Protein AF-A0A3D4F1U9-F1 (afdb_monomer)

Nearest PDB structures (foldseek):
  3fry-assembly1_B  TM=5.208E-01  e=2.451E+00  Archaeoglobus fulgidus

Foldseek 3Di:
DDPVVLCVQLVHPDWDDDPNDTHDDDDPVCVVVSVVSCVVVPPPDDPDDDDDDPPDDDDDDD

Solvent-accessible surface area (backbone atoms only — not comparable to full-atom values): 4421 Å² total; per-residue (Å²): 135,56,71,69,58,52,31,56,75,67,72,46,90,66,70,45,80,57,97,91,42,81,47,72,87,76,57,80,91,45,48,65,64,47,53,54,49,39,48,76,72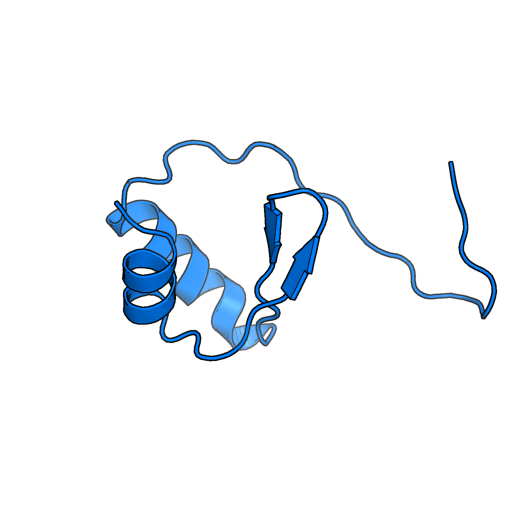,64,58,85,72,86,89,80,89,83,88,85,83,78,87,70,91,72,88,83,84,131

Secondary structure (DSSP, 8-state):
--HHHHHHHTT----EEETTEEE----GGGHHHHHHHHHHTT-------------SSS----

Structure (mmCIF, N/CA/C/O backbone):
data_AF-A0A3D4F1U9-F1
#
_entry.id   AF-A0A3D4F1U9-F1
#
loop_
_atom_site.group_PDB
_atom_site.id
_atom_site.type_symbol
_atom_site.label_atom_id
_atom_site.label_alt_id
_atom_site.label_comp_id
_atom_site.label_asym_id
_atom_site.label_entity_id
_atom_site.label_seq_id
_atom_site.pdbx_PDB_ins_code
_atom_site.Cartn_x
_atom_site.Cartn_y
_atom_site.Cartn_z
_atom_site.occupancy
_atom_site.B_iso_or_equiv
_atom_site.auth_seq_id
_atom_site.auth_comp_id
_atom_site.auth_asym_id
_atom_site.auth_atom_id
_atom_site.pdbx_PDB_model_num
ATOM 1 N N . MET A 1 1 ? -2.119 8.021 14.021 1.00 64.56 1 MET A N 1
ATOM 2 C CA . MET A 1 1 ? -1.401 6.737 14.159 1.00 64.56 1 MET A CA 1
ATOM 3 C C . MET A 1 1 ? 0.008 6.949 13.636 1.00 64.56 1 MET A C 1
ATOM 5 O O . MET A 1 1 ? 0.183 7.838 12.813 1.00 64.56 1 MET A O 1
ATOM 9 N 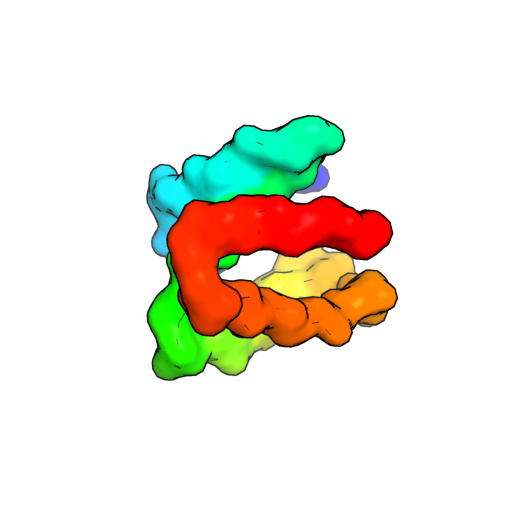N . SER A 1 2 ? 1.006 6.268 14.200 1.00 88.00 2 SER A N 1
ATOM 10 C CA . SER A 1 2 ? 2.391 6.389 13.724 1.00 88.00 2 SER A CA 1
ATOM 11 C C . SER A 1 2 ? 2.593 5.469 12.527 1.00 88.00 2 SER A C 1
ATOM 13 O O . SER A 1 2 ? 2.017 4.380 12.518 1.00 88.00 2 SER A O 1
ATOM 15 N N . ILE A 1 3 ? 3.441 5.851 11.573 1.00 90.12 3 ILE A N 1
ATOM 16 C CA . ILE A 1 3 ? 3.718 5.035 10.383 1.00 90.12 3 ILE A CA 1
ATOM 17 C C . ILE A 1 3 ? 4.214 3.628 10.749 1.00 90.12 3 ILE A C 1
ATOM 19 O O . ILE A 1 3 ? 3.863 2.647 10.102 1.00 90.12 3 ILE A O 1
ATOM 23 N N . GLU A 1 4 ? 4.952 3.487 11.850 1.00 92.25 4 GLU A N 1
ATOM 24 C CA . GLU A 1 4 ? 5.434 2.203 12.365 1.00 92.25 4 GLU A CA 1
ATOM 25 C C . GLU A 1 4 ? 4.288 1.271 12.771 1.00 92.25 4 GLU A C 1
ATOM 27 O O . GLU A 1 4 ? 4.390 0.055 12.608 1.00 92.25 4 GLU A O 1
ATOM 32 N N . THR A 1 5 ? 3.190 1.834 13.285 1.00 94.44 5 THR A N 1
ATOM 33 C CA . THR A 1 5 ? 1.994 1.065 13.660 1.00 94.44 5 THR A CA 1
ATOM 34 C C . THR A 1 5 ? 1.297 0.525 12.417 1.00 94.44 5 THR A C 1
ATOM 36 O O . THR A 1 5 ? 0.927 -0.650 12.380 1.00 94.44 5 THR A O 1
ATOM 39 N N . ASP A 1 6 ? 1.183 1.353 11.380 1.00 95.38 6 ASP A N 1
ATOM 40 C CA . ASP A 1 6 ? 0.544 0.970 10.122 1.00 95.38 6 ASP A CA 1
ATOM 41 C C . ASP A 1 6 ? 1.393 -0.078 9.388 1.00 95.38 6 ASP A C 1
ATOM 43 O O . ASP A 1 6 ? 0.883 -1.122 8.985 1.00 95.38 6 ASP A O 1
ATOM 47 N N . LEU A 1 7 ? 2.715 0.111 9.324 1.00 95.88 7 LEU A N 1
ATOM 48 C CA . LEU A 1 7 ? 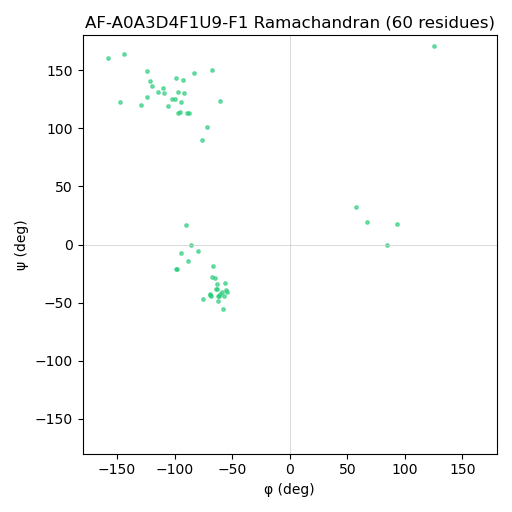3.648 -0.872 8.761 1.00 95.88 7 LEU A CA 1
ATOM 49 C C . LEU A 1 7 ? 3.547 -2.231 9.467 1.00 95.88 7 LEU A C 1
ATOM 51 O O . LEU A 1 7 ? 3.477 -3.268 8.801 1.00 95.88 7 LEU A O 1
ATOM 55 N N . GLN A 1 8 ? 3.474 -2.241 10.802 1.00 95.69 8 GLN A N 1
ATOM 56 C CA . GLN A 1 8 ? 3.267 -3.470 11.567 1.00 95.69 8 GLN A CA 1
ATOM 57 C C . GLN A 1 8 ? 1.924 -4.129 11.224 1.00 95.69 8 GLN A C 1
ATOM 59 O O . GLN A 1 8 ? 1.874 -5.345 11.024 1.00 95.69 8 GLN A O 1
ATOM 64 N N . ALA A 1 9 ? 0.845 -3.349 11.125 1.00 95.44 9 ALA A N 1
ATOM 65 C CA . ALA A 1 9 ? -0.487 -3.853 10.804 1.00 95.44 9 ALA A CA 1
ATOM 66 C C . ALA A 1 9 ? -0.613 -4.387 9.367 1.00 95.44 9 ALA A C 1
ATOM 68 O O . ALA A 1 9 ? -1.419 -5.290 9.135 1.00 95.44 9 ALA A O 1
ATOM 69 N N . LEU A 1 10 ? 0.190 -3.866 8.434 1.00 96.00 10 LEU A N 1
ATOM 70 C CA . LEU A 1 10 ? 0.317 -4.336 7.049 1.00 96.00 10 LEU A CA 1
ATOM 71 C C . LEU A 1 10 ? 1.331 -5.487 6.894 1.00 96.00 10 LEU A C 1
ATOM 73 O O . LEU A 1 10 ? 1.557 -5.974 5.784 1.00 96.00 10 LEU A O 1
ATOM 77 N N . GLY A 1 11 ? 1.978 -5.914 7.985 1.00 95.38 11 GLY A N 1
ATOM 78 C CA . GLY A 1 11 ? 3.006 -6.958 7.967 1.00 95.38 11 GLY A CA 1
ATOM 79 C C . GLY A 1 11 ? 4.294 -6.554 7.237 1.00 95.38 11 GLY A C 1
ATOM 80 O O . GLY A 1 11 ? 5.070 -7.425 6.839 1.00 95.38 11 GLY A O 1
ATOM 81 N N . GLN A 1 12 ? 4.536 -5.254 7.051 1.00 95.19 12 GLN A N 1
ATOM 82 C CA . GLN A 1 12 ? 5.681 -4.723 6.316 1.00 95.19 12 GLN A CA 1
ATOM 83 C C . GLN A 1 12 ? 6.836 -4.391 7.260 1.00 95.19 12 GLN A C 1
ATOM 85 O O . GLN A 1 12 ? 6.708 -3.595 8.185 1.00 95.19 12 GLN A O 1
ATOM 90 N N . LYS A 1 13 ? 8.001 -4.998 7.010 1.00 90.25 13 LYS A N 1
ATOM 91 C CA . LYS A 1 13 ? 9.241 -4.731 7.770 1.00 90.25 13 LYS A CA 1
ATOM 92 C C . LYS A 1 13 ? 10.188 -3.765 7.065 1.00 90.25 13 LYS A C 1
ATOM 94 O O . LYS A 1 13 ? 11.084 -3.220 7.698 1.00 90.25 13 LYS A O 1
ATOM 99 N N . LYS A 1 14 ? 10.038 -3.614 5.748 1.00 92.50 14 LYS A N 1
ATOM 100 C CA . LYS A 1 14 ? 10.874 -2.758 4.908 1.00 92.50 14 LYS A CA 1
ATOM 101 C C . LYS A 1 14 ? 9.992 -1.713 4.249 1.00 92.50 14 LYS A C 1
ATOM 103 O O . LYS A 1 14 ? 8.924 -2.045 3.746 1.00 92.50 14 LYS A O 1
ATOM 108 N N . HIS A 1 15 ? 10.481 -0.488 4.236 1.00 95.44 15 HIS A N 1
ATOM 109 C CA . HIS A 1 15 ? 9.889 0.634 3.531 1.00 95.44 15 HIS A CA 1
ATOM 110 C C . HIS A 1 15 ? 11.016 1.508 2.981 1.00 95.44 15 HIS A C 1
ATOM 112 O O . HIS A 1 15 ? 12.174 1.372 3.389 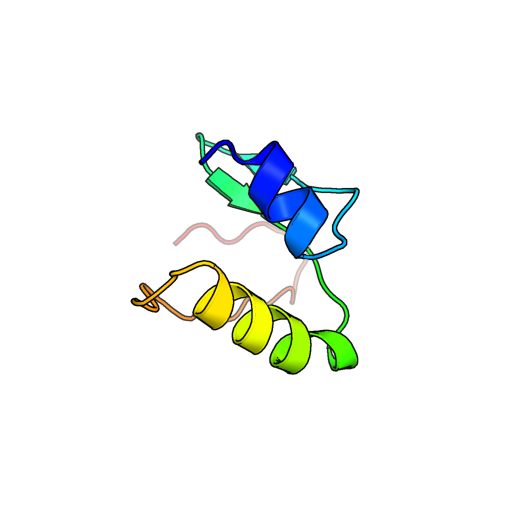1.00 95.44 15 HIS A O 1
ATOM 118 N N . VAL A 1 16 ? 10.671 2.377 2.042 1.00 95.88 16 VAL A N 1
ATOM 119 C CA . VAL A 1 16 ? 11.536 3.445 1.545 1.00 95.88 16 VAL A CA 1
ATOM 120 C C . VAL A 1 16 ? 10.889 4.761 1.946 1.00 95.88 16 VAL A C 1
ATOM 122 O O . VAL A 1 16 ? 9.690 4.929 1.739 1.00 95.88 16 VAL A O 1
ATOM 125 N N . GLU A 1 17 ? 11.666 5.664 2.534 1.00 94.81 17 GLU A N 1
ATOM 126 C CA . GLU A 1 17 ? 11.246 7.047 2.750 1.00 94.81 17 GLU A CA 1
ATOM 127 C C . GLU A 1 17 ? 11.808 7.910 1.622 1.00 94.81 17 GLU A C 1
ATOM 129 O O . GLU A 1 17 ? 12.989 7.805 1.277 1.00 94.81 17 GLU A O 1
ATOM 134 N N . PHE A 1 18 ? 10.952 8.732 1.023 1.00 90.94 18 PHE A N 1
ATOM 135 C CA . PHE A 1 18 ? 11.367 9.740 0.061 1.00 90.94 18 PHE A CA 1
ATOM 136 C C . PHE A 1 18 ? 10.460 10.964 0.161 1.00 90.94 18 PHE A C 1
ATOM 138 O O . PHE A 1 18 ? 9.252 10.867 -0.030 1.00 90.94 18 PHE A O 1
ATOM 145 N N . ARG A 1 19 ? 11.052 12.138 0.415 1.00 93.75 19 ARG A N 1
ATOM 146 C CA . ARG A 1 19 ? 10.343 13.433 0.494 1.00 93.75 19 ARG A CA 1
ATOM 147 C C . ARG A 1 19 ? 9.211 13.471 1.537 1.00 93.75 19 ARG A C 1
ATOM 149 O O . ARG A 1 19 ? 8.244 14.206 1.370 1.00 93.75 19 ARG A O 1
ATOM 156 N N . GLY A 1 20 ? 9.359 12.736 2.632 1.00 92.44 20 GLY A N 1
ATOM 157 C CA . GLY A 1 20 ? 8.374 12.612 3.705 1.00 92.44 20 GLY A CA 1
ATOM 158 C C . GLY A 1 20 ? 7.301 11.555 3.443 1.00 92.44 20 GLY A C 1
ATOM 159 O O . GLY A 1 20 ? 6.436 11.358 4.295 1.00 92.44 20 GLY A O 1
ATOM 160 N N . GLU A 1 21 ? 7.350 10.864 2.303 1.00 92.56 21 GLU A N 1
ATOM 161 C CA . GLU A 1 21 ? 6.416 9.798 1.952 1.00 92.56 21 GLU A CA 1
ATOM 162 C C . GLU A 1 21 ? 7.019 8.425 2.244 1.00 92.56 21 GLU A C 1
ATOM 164 O O . GLU A 1 21 ? 8.215 8.193 2.066 1.00 92.56 21 GLU A O 1
ATOM 169 N N . THR A 1 22 ? 6.174 7.500 2.701 1.00 95.31 22 THR A N 1
ATOM 170 C CA . THR A 1 22 ? 6.561 6.115 2.982 1.00 95.31 22 THR A CA 1
ATOM 171 C C . THR A 1 22 ? 6.027 5.190 1.901 1.00 95.31 22 THR A C 1
ATOM 173 O O . THR A 1 22 ? 4.817 5.037 1.748 1.00 95.31 22 THR A O 1
ATOM 176 N N . THR A 1 23 ? 6.937 4.508 1.214 1.00 95.25 23 THR A N 1
ATOM 177 C CA . THR A 1 23 ? 6.624 3.549 0.153 1.00 95.25 23 THR A CA 1
ATOM 178 C C . THR A 1 23 ? 6.910 2.127 0.615 1.00 95.25 23 THR A C 1
ATOM 180 O O . THR A 1 23 ? 8.007 1.815 1.089 1.00 95.25 23 THR A O 1
ATOM 183 N N . ILE A 1 24 ? 5.936 1.234 0.429 1.00 95.94 24 ILE A N 1
ATOM 184 C CA . ILE A 1 24 ? 6.096 -0.213 0.606 1.00 95.94 24 ILE A CA 1
ATOM 185 C C . ILE A 1 24 ? 6.039 -0.909 -0.752 1.00 95.94 24 ILE A C 1
ATOM 187 O O . ILE A 1 24 ? 5.171 -0.633 -1.573 1.00 95.94 24 ILE A O 1
ATOM 191 N N . ASN A 1 25 ? 6.964 -1.839 -0.981 1.00 95.00 25 ASN A N 1
ATOM 192 C CA . ASN A 1 25 ? 6.958 -2.688 -2.167 1.00 95.00 25 ASN A CA 1
ATOM 193 C C . ASN A 1 25 ? 6.367 -4.042 -1.796 1.00 95.00 25 ASN A C 1
ATOM 195 O O . ASN A 1 25 ? 6.857 -4.704 -0.879 1.00 95.00 25 ASN A O 1
ATOM 199 N N . VAL A 1 26 ? 5.333 -4.461 -2.516 1.00 95.69 26 VAL A N 1
ATOM 200 C CA . VAL A 1 26 ? 4.581 -5.679 -2.209 1.00 95.69 26 VAL A CA 1
ATOM 201 C C . VAL A 1 26 ? 4.578 -6.610 -3.414 1.00 95.69 26 VAL A C 1
ATOM 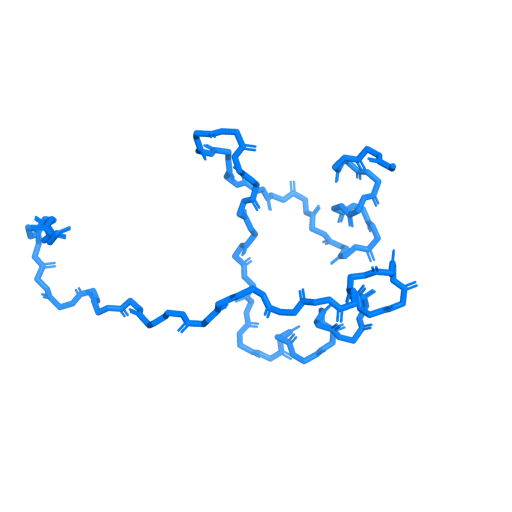203 O O . VAL A 1 26 ? 4.636 -6.169 -4.561 1.00 95.69 26 VAL A O 1
ATOM 206 N N . GLY A 1 27 ? 4.523 -7.917 -3.165 1.00 95.38 27 GLY A N 1
ATOM 207 C CA . GLY A 1 27 ? 4.328 -8.887 -4.241 1.00 95.38 27 GLY A CA 1
ATOM 208 C C . GLY A 1 27 ? 2.928 -8.760 -4.845 1.00 95.38 27 GLY A C 1
ATOM 209 O O . GLY A 1 27 ? 1.976 -8.445 -4.133 1.00 95.38 27 GLY A O 1
ATOM 210 N N . LEU A 1 28 ? 2.782 -9.074 -6.137 1.00 95.69 28 LEU A N 1
ATOM 211 C CA . LEU A 1 28 ? 1.502 -8.957 -6.850 1.00 95.69 28 LEU A CA 1
ATOM 212 C C . LEU A 1 28 ? 0.361 -9.721 -6.156 1.00 95.69 28 LEU A C 1
ATOM 214 O O . LEU A 1 28 ? -0.744 -9.205 -6.020 1.00 95.69 28 LEU A O 1
ATOM 218 N N . SER A 1 29 ? 0.637 -10.925 -5.650 1.00 97.38 29 SER A N 1
ATOM 219 C CA . SER A 1 29 ? -0.350 -11.740 -4.929 1.00 97.38 29 SER A CA 1
ATOM 220 C C . SER A 1 29 ? -0.795 -11.1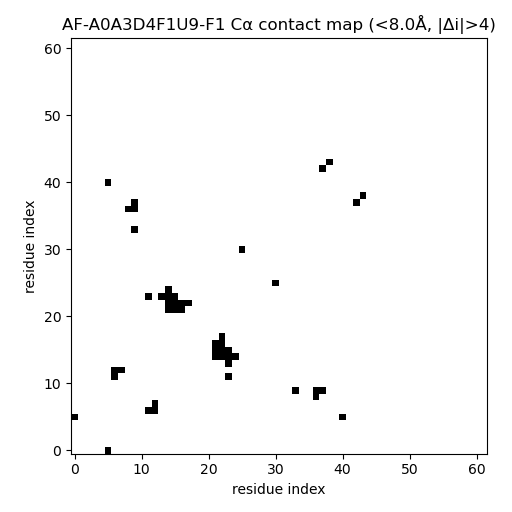39 -3.590 1.00 97.38 29 SER A C 1
ATOM 222 O O . SER A 1 29 ? -1.825 -11.541 -3.060 1.00 97.38 29 SER A O 1
ATOM 224 N N . ALA A 1 30 ? -0.025 -10.205 -3.026 1.00 96.81 30 ALA A N 1
ATOM 225 C CA . ALA A 1 30 ? -0.319 -9.550 -1.755 1.00 96.81 30 ALA A CA 1
ATOM 226 C C . ALA A 1 30 ? -1.061 -8.214 -1.923 1.00 96.81 30 ALA A C 1
ATOM 228 O O . ALA A 1 30 ? -1.503 -7.655 -0.923 1.00 96.81 30 ALA A O 1
ATOM 229 N N . LEU A 1 31 ? -1.230 -7.717 -3.156 1.00 96.31 31 LEU A N 1
ATOM 230 C CA . LEU A 1 31 ? -1.830 -6.406 -3.415 1.00 96.31 31 LEU A CA 1
ATOM 231 C C . LEU A 1 31 ? -3.244 -6.287 -2.826 1.00 96.31 31 LEU A C 1
ATOM 233 O O . LEU A 1 31 ? -3.497 -5.397 -2.021 1.00 96.31 31 LEU A O 1
ATOM 237 N N . TYR A 1 32 ? -4.149 -7.204 -3.180 1.00 97.25 32 TYR A N 1
ATOM 238 C CA . TYR A 1 32 ? -5.530 -7.167 -2.687 1.00 97.25 32 TYR A CA 1
ATOM 239 C C . TYR A 1 32 ? -5.635 -7.317 -1.159 1.00 97.25 32 TYR A C 1
ATOM 241 O O . TYR A 1 32 ? -6.279 -6.464 -0.550 1.00 97.25 32 TYR A O 1
ATOM 249 N N . PRO A 1 33 ? -4.974 -8.305 -0.513 1.00 97.44 33 PRO A N 1
ATOM 250 C CA . PRO A 1 33 ? -4.971 -8.409 0.948 1.00 97.44 33 PRO A CA 1
ATOM 251 C C . PRO A 1 33 ? -4.474 -7.146 1.664 1.00 97.44 33 PRO A C 1
ATOM 253 O O . PRO A 1 33 ? -5.017 -6.756 2.694 1.00 97.44 33 PRO A O 1
ATOM 256 N N . ILE A 1 34 ? -3.441 -6.492 1.126 1.00 97.00 34 ILE A N 1
ATOM 257 C CA . ILE A 1 34 ? -2.884 -5.273 1.722 1.00 97.00 34 ILE A CA 1
ATOM 258 C C . ILE A 1 34 ? -3.858 -4.106 1.585 1.00 97.00 34 ILE A C 1
ATOM 260 O O . ILE A 1 34 ? -4.084 -3.398 2.561 1.00 97.00 34 ILE A O 1
ATOM 264 N N . LEU A 1 35 ? -4.481 -3.926 0.418 1.00 96.31 35 LEU A N 1
ATOM 265 C CA . LEU A 1 35 ? -5.487 -2.878 0.220 1.00 96.31 35 LEU A CA 1
ATOM 266 C C . LEU A 1 35 ? -6.724 -3.086 1.107 1.00 96.31 35 LEU A C 1
ATOM 268 O O . LEU A 1 35 ? -7.255 -2.119 1.653 1.00 96.31 35 LEU A O 1
ATOM 272 N N . GLU A 1 36 ? -7.160 -4.334 1.299 1.00 97.00 36 GLU A N 1
ATOM 273 C CA . GLU A 1 36 ? -8.233 -4.668 2.241 1.00 97.00 36 GLU A CA 1
ATOM 274 C C . GLU A 1 36 ? -7.849 -4.281 3.674 1.00 97.00 36 GLU A C 1
ATOM 276 O O . GLU A 1 36 ? -8.618 -3.611 4.365 1.00 97.00 36 GLU A O 1
ATOM 281 N N . ARG A 1 37 ? -6.613 -4.580 4.088 1.00 96.75 37 ARG A N 1
ATOM 282 C CA . ARG A 1 37 ? -6.097 -4.168 5.396 1.00 96.75 37 ARG A CA 1
ATOM 283 C C . ARG A 1 37 ? -5.994 -2.648 5.543 1.00 96.75 37 ARG A C 1
ATOM 285 O O . ARG A 1 37 ? -6.326 -2.127 6.604 1.00 96.75 37 ARG A O 1
ATOM 292 N N . CYS A 1 38 ? -5.594 -1.918 4.501 1.00 95.94 38 CYS A N 1
ATOM 293 C CA . CYS A 1 38 ? -5.605 -0.451 4.509 1.00 95.94 38 CYS A CA 1
ATOM 294 C C . CYS A 1 38 ? -7.019 0.095 4.758 1.00 95.94 38 CYS A C 1
ATOM 296 O O . CYS A 1 38 ? -7.196 1.013 5.558 1.00 95.94 38 CYS A O 1
ATOM 298 N N . LYS A 1 39 ? -8.046 -0.504 4.148 1.00 96.38 39 LYS A N 1
ATOM 299 C CA . LYS A 1 39 ? -9.438 -0.119 4.413 1.00 96.38 39 LYS A CA 1
ATOM 300 C C . LYS A 1 39 ? -9.815 -0.319 5.885 1.00 96.38 39 LYS A C 1
ATOM 302 O O . LYS A 1 39 ? -10.438 0.559 6.472 1.00 96.38 39 LYS A O 1
ATOM 307 N N . GLU A 1 40 ? -9.408 -1.429 6.501 1.00 96.44 40 GLU A N 1
ATOM 308 C CA . GLU A 1 40 ? -9.638 -1.688 7.935 1.00 96.44 40 GLU A CA 1
ATOM 309 C C . GLU A 1 40 ? -8.906 -0.700 8.858 1.00 96.44 40 GLU A C 1
ATOM 311 O O . GLU A 1 40 ? -9.382 -0.420 9.957 1.00 96.44 40 GLU A O 1
ATOM 316 N N . LEU A 1 41 ? -7.763 -0.163 8.419 1.00 95.62 41 LEU A N 1
ATOM 317 C CA . LEU A 1 41 ? -6.988 0.854 9.141 1.00 95.62 41 LEU A CA 1
ATOM 318 C C . LEU A 1 41 ? -7.546 2.280 8.986 1.00 95.62 41 LEU A C 1
ATOM 320 O O . LEU A 1 41 ? -7.060 3.196 9.647 1.00 95.62 41 LEU A O 1
ATOM 324 N N . GLY A 1 42 ? -8.570 2.476 8.149 1.00 95.88 42 GLY A N 1
ATOM 325 C CA . GLY A 1 42 ? -9.205 3.778 7.931 1.00 95.88 42 GLY A CA 1
ATOM 326 C C . GLY A 1 42 ? -8.632 4.584 6.761 1.00 95.88 42 GLY A C 1
ATOM 327 O O . GLY A 1 42 ? -8.863 5.788 6.683 1.00 95.88 42 GLY A O 1
ATOM 328 N N . TYR A 1 43 ? -7.904 3.955 5.832 1.00 95.38 43 TYR A N 1
ATOM 329 C CA . TYR A 1 43 ? -7.550 4.594 4.560 1.00 95.38 43 TYR A CA 1
ATOM 330 C C . TYR A 1 43 ? -8.774 4.594 3.630 1.00 95.38 43 TYR A C 1
ATOM 332 O O . TYR A 1 43 ? -9.016 3.646 2.885 1.00 95.38 43 TYR A O 1
ATOM 340 N N . GLU A 1 44 ? -9.578 5.655 3.707 1.00 95.56 44 GLU A N 1
ATOM 341 C CA . GLU A 1 44 ? -10.873 5.763 3.012 1.00 95.56 44 GLU A CA 1
ATOM 342 C C . GLU A 1 44 ? -10.778 6.333 1.588 1.00 95.56 44 GLU A C 1
ATOM 344 O O . GLU A 1 44 ? -11.732 6.239 0.816 1.00 95.56 44 GLU A O 1
ATOM 349 N N . MET A 1 45 ? -9.636 6.924 1.231 1.00 95.69 45 MET A N 1
ATOM 350 C CA . MET A 1 45 ? -9.426 7.600 -0.047 1.00 95.69 45 MET A CA 1
ATOM 351 C C . MET A 1 45 ? -8.226 7.012 -0.784 1.00 95.69 45 MET A C 1
ATOM 353 O O . MET A 1 45 ? -7.116 6.972 -0.257 1.00 95.69 45 MET A O 1
ATOM 357 N N . LEU A 1 46 ? -8.452 6.616 -2.036 1.00 95.00 46 LEU A N 1
ATOM 358 C CA . LEU A 1 46 ? -7.393 6.373 -3.005 1.00 95.00 46 LEU A CA 1
ATOM 359 C C . LEU A 1 46 ? -7.103 7.688 -3.728 1.00 95.00 46 LEU A C 1
ATOM 361 O O . LEU A 1 46 ? -7.969 8.194 -4.438 1.00 95.00 46 LEU A O 1
ATOM 365 N N . LEU A 1 47 ? -5.913 8.245 -3.507 1.00 95.06 47 LEU A N 1
ATOM 366 C CA . LEU A 1 47 ? -5.545 9.549 -4.055 1.00 95.06 47 LEU A CA 1
ATOM 367 C C . LEU A 1 47 ? -5.228 9.480 -5.556 1.00 95.06 47 LEU A C 1
ATOM 369 O O . LEU A 1 47 ? -5.725 10.308 -6.312 1.00 95.06 47 LEU A O 1
ATOM 373 N N . ASP A 1 48 ? -4.423 8.497 -5.972 1.00 95.56 48 ASP A N 1
ATOM 374 C CA . ASP A 1 48 ? -4.007 8.299 -7.365 1.00 95.56 48 ASP A CA 1
ATOM 375 C C . ASP A 1 48 ? -3.565 6.842 -7.630 1.00 95.56 48 ASP A C 1
ATOM 377 O O . ASP A 1 48 ? -3.235 6.103 -6.696 1.00 95.56 48 ASP A O 1
ATOM 381 N N . ILE A 1 49 ? -3.555 6.429 -8.903 1.00 95.38 49 ILE A N 1
ATOM 382 C CA . ILE A 1 49 ? -2.882 5.222 -9.401 1.00 95.38 49 ILE A CA 1
ATOM 383 C C . ILE A 1 49 ? -2.030 5.615 -10.603 1.00 95.38 49 ILE A C 1
ATOM 385 O O . ILE A 1 49 ? -2.548 5.997 -11.649 1.00 95.38 49 ILE A O 1
ATOM 389 N N . SER A 1 50 ? -0.729 5.377 -10.484 1.00 92.31 50 SER A N 1
ATOM 390 C CA . SER A 1 50 ? 0.235 5.600 -11.554 1.00 92.31 50 SER A CA 1
ATOM 391 C C . SER A 1 50 ? 0.963 4.2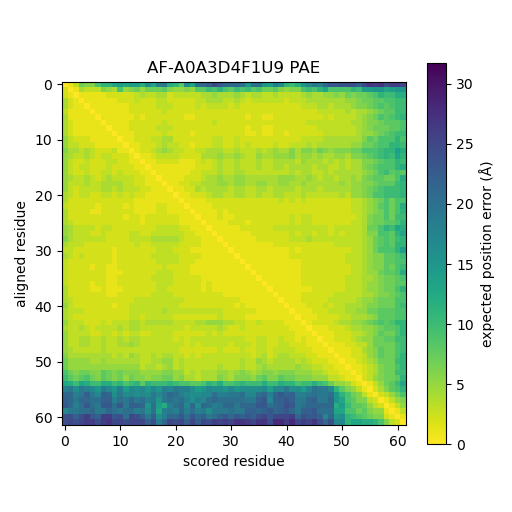98 -11.902 1.00 92.31 50 SER A C 1
ATOM 393 O O . SER A 1 50 ? 1.301 3.503 -11.023 1.00 92.31 50 SER A O 1
ATOM 395 N N . SER A 1 51 ? 1.204 4.059 -13.194 1.00 90.69 51 SER A N 1
ATOM 396 C CA . SER A 1 51 ? 2.052 2.961 -13.672 1.00 90.69 51 SER A CA 1
ATOM 397 C C . SER A 1 51 ? 3.486 3.440 -13.862 1.00 90.69 51 SER A C 1
ATOM 399 O O . SER A 1 51 ? 3.700 4.529 -14.388 1.00 90.69 51 SER A O 1
ATOM 401 N N . LEU A 1 52 ? 4.461 2.601 -13.516 1.00 86.00 52 LEU A N 1
ATOM 402 C CA . LEU A 1 52 ? 5.867 2.849 -13.818 1.00 86.00 52 LEU A CA 1
ATOM 403 C C . LEU A 1 52 ? 6.289 1.992 -15.010 1.00 86.00 52 LEU A C 1
ATOM 405 O O . LEU A 1 52 ? 6.130 0.771 -14.982 1.00 86.00 52 LEU A O 1
ATOM 409 N N . ASP A 1 53 ? 6.839 2.631 -16.040 1.00 84.88 53 ASP A N 1
ATOM 410 C CA . ASP A 1 53 ? 7.548 1.943 -17.112 1.00 84.88 53 ASP A CA 1
ATOM 411 C C . ASP A 1 53 ? 9.049 1.987 -16.817 1.00 84.88 53 ASP A C 1
ATOM 413 O O . ASP A 1 53 ? 9.665 3.051 -16.805 1.00 84.88 53 ASP A O 1
ATOM 417 N N . HIS A 1 54 ? 9.635 0.822 -16.546 1.00 80.12 54 HIS A N 1
ATOM 418 C CA . HIS A 1 54 ? 11.074 0.685 -16.315 1.00 80.12 54 HIS A CA 1
ATOM 419 C C . HIS A 1 54 ? 11.849 0.399 -17.618 1.00 80.12 54 HIS A C 1
ATOM 421 O O . HIS A 1 54 ? 12.977 -0.09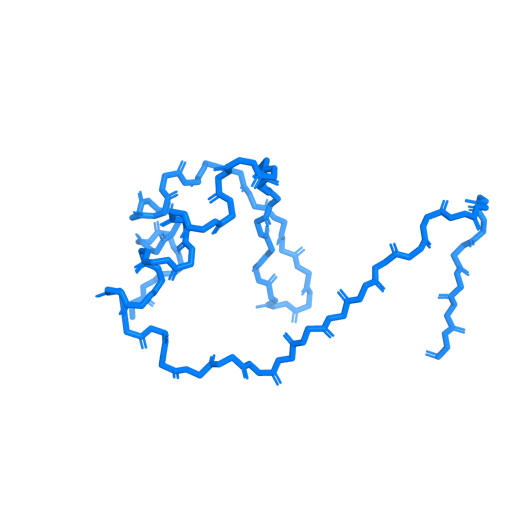2 -17.569 1.00 80.12 54 HIS A O 1
ATOM 427 N N . LEU A 1 55 ? 11.257 0.639 -18.795 1.00 79.81 55 LEU A N 1
ATOM 428 C CA . LEU A 1 55 ? 11.912 0.442 -20.087 1.00 79.81 55 LEU A CA 1
ATOM 429 C C . LEU A 1 55 ? 12.989 1.512 -20.352 1.00 79.81 55 LEU A C 1
ATOM 431 O O . LEU A 1 55 ? 12.704 2.625 -20.801 1.00 79.81 55 LEU A O 1
ATOM 435 N N . GLY A 1 56 ? 14.250 1.129 -20.145 1.00 71.00 56 GLY A N 1
ATOM 436 C CA . GLY A 1 56 ? 15.444 1.945 -20.403 1.00 71.00 56 GLY A CA 1
ATOM 437 C C . GLY A 1 56 ? 16.339 2.080 -19.166 1.00 71.00 56 GLY A C 1
ATOM 438 O O . GLY A 1 56 ? 15.957 1.665 -18.078 1.00 71.00 56 GLY A O 1
ATOM 439 N N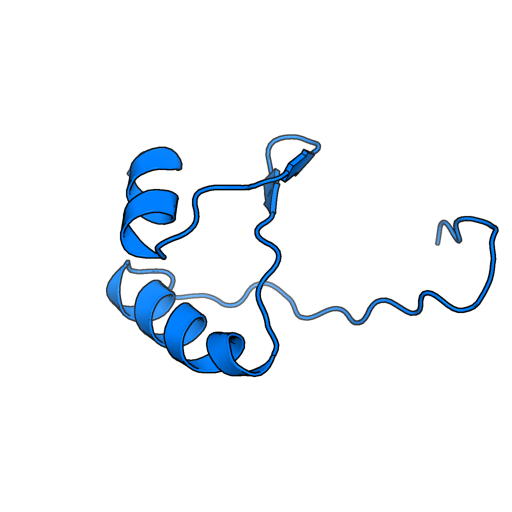 . GLU A 1 57 ? 17.543 2.635 -19.333 1.00 70.06 57 GLU A N 1
ATOM 440 C CA . GLU A 1 57 ? 18.487 2.867 -18.219 1.00 70.06 57 GLU A CA 1
ATOM 441 C C . GLU A 1 57 ? 18.447 4.306 -17.677 1.00 70.06 57 GLU A C 1
ATOM 443 O O . GLU A 1 57 ? 18.837 4.550 -16.538 1.00 70.06 57 GLU A O 1
ATOM 448 N N . GLU A 1 58 ? 17.951 5.259 -18.470 1.00 68.75 58 GLU A N 1
ATOM 449 C CA . GLU A 1 58 ? 17.948 6.680 -18.116 1.00 68.75 58 GLU A CA 1
ATOM 450 C C . GLU A 1 58 ? 16.646 7.080 -17.399 1.00 68.75 58 GLU A C 1
ATOM 452 O O . GLU A 1 58 ? 15.558 6.794 -17.917 1.00 68.75 58 GLU A O 1
ATOM 457 N N . PRO A 1 59 ? 16.710 7.779 -16.246 1.00 66.44 59 PRO A N 1
ATOM 458 C CA . PRO A 1 59 ? 15.522 8.299 -15.580 1.00 66.44 59 PRO A CA 1
ATOM 459 C C . PRO A 1 59 ? 14.788 9.286 -16.494 1.00 66.44 59 PRO A C 1
ATOM 461 O O . PRO A 1 59 ? 15.358 10.291 -16.924 1.00 66.44 59 PRO A O 1
ATOM 464 N N . ARG A 1 60 ? 13.507 9.031 -16.774 1.00 63.56 60 ARG A N 1
ATOM 465 C CA . ARG A 1 60 ? 12.645 10.006 -17.450 1.00 63.56 60 ARG A CA 1
ATOM 466 C C . ARG A 1 60 ? 12.011 10.909 -16.398 1.00 63.56 60 ARG A C 1
ATOM 468 O O . ARG A 1 60 ? 11.219 10.443 -15.587 1.00 63.56 60 ARG A O 1
ATOM 475 N N . PHE A 1 61 ? 12.389 12.182 -16.401 1.00 62.56 61 PHE A N 1
ATOM 476 C CA . PHE A 1 61 ? 11.679 13.224 -15.666 1.00 62.56 61 PHE A CA 1
ATOM 477 C C . PHE A 1 61 ? 10.709 13.888 -16.649 1.00 62.56 61 PHE A C 1
ATOM 479 O O . PHE A 1 61 ? 11.165 14.492 -17.621 1.00 62.56 61 PHE A O 1
ATOM 486 N N . GLU A 1 62 ? 9.404 13.735 -16.425 1.00 49.59 62 GLU A N 1
ATOM 487 C CA . GLU A 1 62 ? 8.366 14.589 -17.026 1.00 49.59 62 GLU A CA 1
ATOM 488 C C . GLU A 1 62 ? 7.914 15.645 -16.013 1.00 49.59 62 GLU A C 1
ATOM 490 O O . GLU A 1 62 ? 7.853 15.315 -14.803 1.00 49.59 62 GLU A O 1
#

Sequence (62 aa):
MSIETDLQALGQKKHVEFRGETTINVGLSALYPILERCKELGYEMLLDISSLDHLGEEPRFE

pLDDT: mean 90.18, std 10.73, range [49.59, 97.44]

Mean predicted aligned error: 5.19 Å

Radius of gyration: 13.78 Å; Cα contacts (8 Å, |Δi|>4): 24; chains: 1; bounding box: 29×26×35 Å